Protein AF-A0AAQ3K8A4-F1 (afdb_monomer)

Organism: NCBI:txid4628

Sequence (129 aa):
MSTTRRGRVELRRIEDRTSRHASFSKRRSGLFKKAQELAVLCDAEVALVVFSPAGKLYEFSSVSSLERTMDRYHEFMNAERDARKHDDTIQTAMVIEGSEEEDATENWASAAGPSGDTSTPPLGAITST

pLDDT: mean 79.53, std 20.96, range [38.59, 98.62]

InterPro domains:
  IPR002100 Transcription factor, MADS-box [PF00319] (13-60)
  IPR002100 Transcription factor, MADS-box [PR00404] (6-26)
  IPR002100 Transcription factor, MADS-box [PR00404] (26-41)
  IPR002100 Transcription factor, MADS-box [PR00404] (41-62)
  IPR002100 Transcription factor, MADS-box [PS50066] (4-64)
  IPR002100 Transcription factor, MADS-box [SM00432] (4-63)
  IPR033896 MADS MEF2-like, N-terminal [cd00265] (5-76)
  IPR036879 Transcription factor, MADS-box superfamily [G3DSA:3.40.1810.10] (16-96)
  IPR036879 Transcription factor, MADS-box superfamily [SSF55455] (6-87)
  IPR050142 MADS-box/MEF2 Transcription Factor [PTHR48019] (6-87)

Foldseek 3Di:
DDDDDDDDDDPDQDPDPVCNVVCCVVVVVVVLVVQLCCCVVVVDWDKDWDADPVRDIDIDTPDPDPVVVVVVVVVVVVVVVVVVVVVVVVVVVVVVVVPPPPDPDDDDPDPDDDDDDDDDDDDDDDDDD

Solvent-accessible surface area (backbone atoms only — not comparable to full-atom values): 8607 Å² total; per-residue (Å²): 134,88,79,78,77,83,73,94,74,78,99,62,87,62,80,56,64,67,62,33,52,57,44,47,57,53,49,52,55,51,50,52,51,51,49,50,50,46,21,68,76,65,76,38,92,42,74,48,81,44,72,43,98,85,69,48,78,47,75,50,46,70,54,99,46,58,63,60,59,51,50,55,50,51,53,51,55,49,53,56,50,50,53,53,52,50,51,55,49,51,55,52,49,55,57,55,68,70,66,74,86,82,80,87,83,85,86,83,90,82,86,79,85,90,78,88,85,90,86,87,88,82,93,80,89,85,85,90,133

Nearest PDB structures (foldseek):
  1egw-assembly1_B  TM=9.867E-01  e=1.137E-06  Homo sapiens
  3p57-assembly1_D  TM=9.828E-01  e=1.063E-06  Homo sapiens
  6byy-assembly1_B  TM=9.841E-01  e=1.594E-06  Homo sapiens
  6wc2-assembly2_C  TM=9.702E-01  e=1.302E-06  Homo sapiens
  1hbx-assembly1_A  TM=8.025E-01  e=2.538E-04  Homo sapiens

Secondary structure (DSSP, 8-state):
---PPPPP--SS---SHHHHHHHHHHHHHHHHHHHHHHHHHHT---EEEEE-TTS-EEEEESSS-HHHHHHHHHHHHHHHHHHHHHHHHHHHHHHHHTTSSSSSSS-STT------------PPP----

Structure (mmCIF, N/CA/C/O backbone):
data_AF-A0AAQ3K8A4-F1
#
_entry.id   AF-A0AAQ3K8A4-F1
#
loop_
_atom_site.group_PDB
_atom_site.id
_atom_site.type_symbol
_atom_site.label_atom_id
_atom_site.label_alt_id
_atom_site.label_comp_id
_atom_site.label_asym_id
_atom_site.label_ent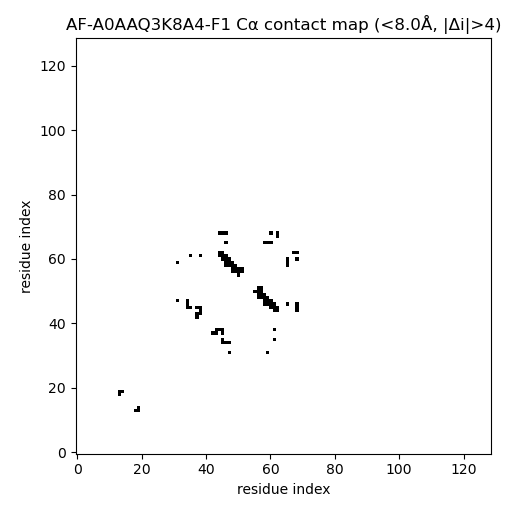ity_id
_atom_site.label_seq_id
_atom_site.pdbx_PDB_ins_code
_atom_site.Cartn_x
_atom_site.Cartn_y
_atom_site.Cartn_z
_atom_site.occupancy
_atom_site.B_iso_or_equiv
_atom_site.auth_seq_id
_atom_site.auth_comp_id
_atom_site.auth_asym_id
_atom_site.auth_atom_id
_atom_site.pdbx_PDB_model_num
ATOM 1 N N . MET A 1 1 ? -11.665 26.162 14.900 1.00 45.28 1 MET A N 1
ATOM 2 C CA . MET A 1 1 ? -11.394 24.745 15.243 1.00 45.28 1 MET A CA 1
ATOM 3 C C . MET A 1 1 ? -9.906 24.620 15.547 1.00 45.28 1 MET A C 1
ATOM 5 O O . MET A 1 1 ? -9.107 24.910 14.671 1.00 45.28 1 MET A O 1
ATOM 9 N N . SER A 1 2 ? -9.529 24.316 16.792 1.00 41.22 2 SER A N 1
ATOM 10 C CA . SER A 1 2 ? -8.121 24.289 17.225 1.00 41.22 2 SER A CA 1
ATOM 11 C C . SER A 1 2 ? -7.409 23.037 16.697 1.00 41.22 2 SER A C 1
ATOM 13 O O . SER A 1 2 ? -7.815 21.918 17.005 1.00 41.22 2 SER A O 1
ATOM 15 N N . THR A 1 3 ? -6.363 23.204 15.884 1.00 56.94 3 THR A N 1
ATOM 16 C CA . THR A 1 3 ? -5.474 22.112 15.462 1.00 56.94 3 THR A CA 1
ATOM 17 C C . THR A 1 3 ? -4.382 21.928 16.512 1.00 56.94 3 THR A C 1
ATOM 19 O O . THR A 1 3 ? -3.326 22.557 16.437 1.00 56.94 3 THR A O 1
ATOM 22 N N . THR A 1 4 ? -4.613 21.081 17.514 1.00 59.47 4 THR A N 1
ATOM 23 C CA . THR A 1 4 ? -3.561 20.726 18.474 1.00 59.47 4 THR A CA 1
ATOM 24 C C . THR A 1 4 ? -2.383 20.099 17.724 1.00 59.47 4 THR A C 1
ATOM 26 O O . THR A 1 4 ? -2.540 19.103 17.011 1.00 59.47 4 THR A O 1
ATOM 29 N N . ARG A 1 5 ? -1.195 20.702 17.852 1.00 66.56 5 ARG A N 1
ATOM 30 C CA . ARG A 1 5 ? 0.049 20.217 17.239 1.00 66.56 5 ARG A CA 1
ATOM 31 C C . ARG A 1 5 ? 0.301 18.773 17.688 1.00 66.56 5 ARG A C 1
ATOM 33 O O . ARG A 1 5 ? 0.216 18.461 18.873 1.00 66.56 5 ARG A O 1
ATOM 40 N N . ARG A 1 6 ? 0.597 17.879 16.742 1.00 77.81 6 ARG A N 1
ATOM 41 C CA . ARG A 1 6 ? 0.854 16.460 17.028 1.00 77.81 6 ARG A CA 1
ATOM 42 C C . ARG A 1 6 ? 2.160 16.333 17.824 1.00 77.81 6 ARG A C 1
ATOM 44 O O . ARG A 1 6 ? 3.212 16.706 17.316 1.00 77.81 6 ARG A O 1
ATOM 51 N N . GLY A 1 7 ? 2.087 15.826 19.054 1.00 85.31 7 GLY A N 1
ATOM 52 C CA . GLY A 1 7 ? 3.267 15.549 19.879 1.00 85.31 7 GLY A CA 1
ATOM 53 C C . GLY A 1 7 ? 4.119 14.400 19.327 1.00 85.31 7 GLY A C 1
ATOM 54 O O . GLY A 1 7 ? 3.651 13.599 18.510 1.00 85.31 7 GLY A O 1
ATOM 55 N N . ARG A 1 8 ? 5.375 14.312 19.786 1.00 87.88 8 ARG A N 1
ATOM 56 C CA . ARG A 1 8 ? 6.253 13.162 19.520 1.00 87.88 8 ARG A CA 1
ATOM 57 C C . ARG A 1 8 ? 5.613 11.902 20.111 1.00 87.88 8 ARG A C 1
ATOM 59 O O . ARG A 1 8 ? 5.109 11.930 21.228 1.00 87.88 8 ARG A O 1
ATOM 66 N N . VAL A 1 9 ? 5.626 10.809 19.352 1.00 91.06 9 VAL A N 1
ATOM 67 C CA . VAL A 1 9 ? 5.104 9.502 19.778 1.00 91.06 9 VAL A CA 1
ATOM 68 C C . VAL A 1 9 ? 6.255 8.503 19.745 1.00 91.06 9 VAL A C 1
ATOM 70 O O . VAL A 1 9 ? 7.034 8.509 18.793 1.00 91.06 9 VAL A O 1
ATOM 73 N N . GLU A 1 10 ? 6.359 7.653 20.761 1.00 95.06 10 GLU A N 1
ATOM 74 C CA . GLU A 1 10 ? 7.322 6.548 20.788 1.00 95.06 10 GLU A CA 1
ATOM 75 C C . GLU A 1 10 ? 7.015 5.521 19.685 1.00 95.06 10 GLU A C 1
ATOM 77 O O . GLU A 1 10 ? 5.851 5.247 19.370 1.00 95.06 10 GLU A O 1
ATOM 82 N N . LEU A 1 11 ? 8.056 4.929 19.091 1.00 95.94 11 LEU A N 1
ATOM 83 C CA . LEU A 1 11 ? 7.917 3.864 18.095 1.00 95.94 11 LEU A CA 1
ATOM 84 C C . LEU A 1 11 ? 7.688 2.514 18.780 1.00 95.94 11 LEU A C 1
ATOM 86 O O . LEU A 1 11 ? 8.548 1.643 18.802 1.00 95.94 11 LEU A O 1
ATOM 90 N N . ARG A 1 12 ? 6.490 2.356 19.337 1.00 96.75 12 ARG A N 1
ATOM 91 C CA . ARG A 1 12 ? 5.976 1.096 19.877 1.00 96.75 12 ARG A CA 1
ATOM 92 C C . ARG A 1 12 ? 4.496 0.941 19.555 1.00 96.75 12 ARG A C 1
ATOM 94 O O . ARG A 1 12 ? 3.848 1.866 19.053 1.00 96.75 12 ARG A O 1
ATOM 101 N N . ARG A 1 13 ? 3.945 -0.236 19.848 1.00 96.06 13 ARG A N 1
ATOM 102 C CA . ARG A 1 13 ? 2.507 -0.484 19.727 1.00 96.06 13 ARG A CA 1
ATOM 103 C C . ARG A 1 13 ? 1.733 0.512 20.602 1.00 96.06 13 ARG A C 1
ATOM 105 O O . ARG A 1 13 ? 2.048 0.724 21.769 1.00 96.06 13 ARG A O 1
ATOM 112 N N . ILE A 1 14 ? 0.719 1.146 20.014 1.00 96.50 14 ILE A N 1
ATOM 113 C CA . ILE A 1 14 ? -0.239 1.977 20.753 1.00 96.50 14 ILE A CA 1
ATOM 114 C C . ILE A 1 14 ? -1.195 1.020 21.453 1.00 96.50 14 ILE A C 1
ATOM 116 O O . ILE A 1 14 ? -1.907 0.297 20.759 1.00 96.50 14 ILE A O 1
ATOM 120 N N . GLU A 1 15 ? -1.218 0.995 22.783 1.00 96.88 15 GLU A N 1
ATOM 121 C CA . GLU A 1 15 ? -2.035 0.019 23.516 1.00 96.88 15 GLU A CA 1
ATOM 122 C C . GLU A 1 15 ? -3.523 0.360 23.518 1.00 96.88 15 GLU A C 1
ATOM 124 O O . GLU A 1 15 ? -4.349 -0.513 23.227 1.00 96.88 15 GLU A O 1
ATOM 129 N N . ASP A 1 16 ? -3.860 1.637 23.722 1.00 96.25 16 ASP A N 1
ATOM 130 C CA . ASP A 1 16 ? -5.243 2.103 23.658 1.00 96.25 16 ASP A CA 1
ATOM 131 C C . ASP A 1 16 ? -5.857 1.827 22.276 1.00 96.25 16 ASP A C 1
ATOM 133 O O . ASP A 1 16 ? -5.365 2.277 21.233 1.00 96.25 16 ASP A O 1
ATOM 137 N N . ARG A 1 17 ? -6.960 1.076 22.266 1.00 96.19 17 ARG A N 1
ATOM 138 C CA . ARG A 1 17 ? -7.598 0.574 21.045 1.00 96.19 17 ARG A CA 1
ATOM 139 C C . ARG A 1 17 ? -8.141 1.709 20.182 1.00 96.19 17 ARG A C 1
ATOM 141 O O . ARG A 1 17 ? -7.982 1.659 18.960 1.00 96.19 17 ARG A O 1
ATOM 148 N N . THR A 1 18 ? -8.744 2.724 20.793 1.00 96.38 18 THR A N 1
ATOM 149 C CA . THR A 1 18 ? -9.344 3.861 20.081 1.00 96.38 18 THR A CA 1
ATOM 150 C C . THR A 1 18 ? -8.262 4.715 19.425 1.00 96.38 18 THR A C 1
ATOM 152 O O . THR A 1 18 ? -8.310 4.978 18.219 1.00 96.38 18 THR A O 1
ATOM 155 N N . SER A 1 19 ? -7.213 5.054 20.176 1.00 95.12 19 SER A N 1
ATOM 156 C CA . SER A 1 19 ? -6.043 5.779 19.675 1.00 95.12 19 SER A CA 1
ATOM 157 C C . SER A 1 19 ? -5.305 4.997 18.594 1.00 95.12 19 SER A C 1
ATOM 159 O O . SER A 1 19 ? -4.872 5.587 17.598 1.00 95.12 19 SER A O 1
ATOM 161 N N . ARG A 1 20 ? -5.189 3.671 18.741 1.00 96.38 20 ARG A N 1
ATOM 162 C CA . ARG A 1 20 ? -4.593 2.788 17.731 1.00 96.38 20 ARG A CA 1
ATOM 163 C C . ARG A 1 20 ? -5.421 2.775 16.451 1.00 96.38 20 ARG A C 1
ATOM 165 O O . ARG A 1 20 ? -4.838 2.923 15.382 1.00 96.38 20 ARG A O 1
ATOM 172 N N . HIS A 1 21 ? -6.748 2.674 16.537 1.00 96.00 21 HIS A N 1
ATOM 173 C CA . HIS A 1 21 ? -7.632 2.714 15.368 1.00 96.00 21 HIS A CA 1
ATOM 174 C C . HIS A 1 21 ? -7.542 4.060 14.632 1.00 96.00 21 HIS A C 1
ATOM 176 O O . HIS A 1 21 ? -7.275 4.099 13.431 1.00 96.00 21 HIS A O 1
ATOM 182 N N . ALA A 1 22 ? -7.659 5.176 15.357 1.00 95.25 22 ALA A N 1
ATOM 183 C CA . ALA A 1 22 ? -7.531 6.508 14.770 1.00 95.25 22 ALA A CA 1
ATOM 184 C C . ALA A 1 22 ? -6.136 6.740 14.161 1.00 95.25 22 ALA A C 1
ATOM 186 O O . ALA A 1 22 ? -5.999 7.364 13.104 1.00 95.25 22 ALA A O 1
ATOM 187 N N . SER A 1 23 ? -5.084 6.240 14.817 1.00 95.31 23 SER A N 1
ATOM 188 C CA . SER A 1 23 ? -3.709 6.328 14.322 1.00 95.31 23 SER A CA 1
ATOM 189 C C . SER A 1 23 ? -3.476 5.456 13.099 1.00 95.31 23 SER A C 1
ATOM 191 O O . SER A 1 23 ? -2.832 5.931 12.169 1.00 95.31 23 SER A O 1
ATOM 193 N N . PHE A 1 24 ? -4.010 4.235 13.069 1.00 96.88 24 PHE A N 1
ATOM 194 C CA . PHE A 1 24 ? -3.963 3.352 11.906 1.00 96.88 24 PHE A CA 1
ATOM 195 C C . PHE A 1 24 ? -4.588 4.042 10.699 1.00 96.88 24 PHE A C 1
ATOM 197 O O . PHE A 1 24 ? -3.917 4.202 9.687 1.00 96.88 24 PHE A O 1
ATOM 204 N N . SER A 1 25 ? -5.814 4.555 10.834 1.00 96.75 25 SER A N 1
ATOM 205 C CA . SER A 1 25 ? -6.505 5.251 9.745 1.00 96.75 25 SER A CA 1
ATOM 206 C C . SER A 1 25 ? -5.694 6.437 9.219 1.00 96.75 25 SER A C 1
ATOM 208 O O . SER A 1 25 ? -5.466 6.542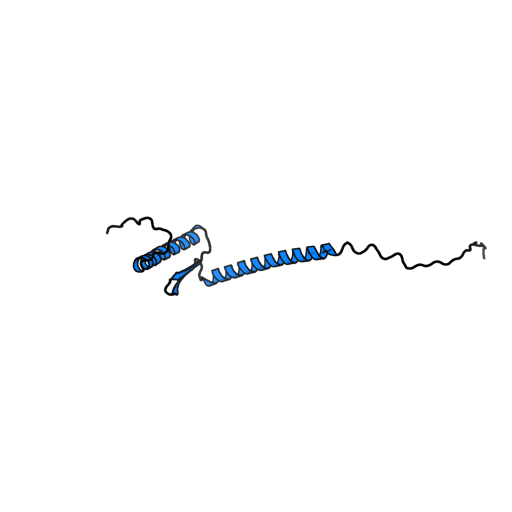 8.018 1.00 96.75 25 SER A O 1
ATOM 210 N N . LYS A 1 26 ? -5.170 7.290 10.111 1.00 95.88 26 LYS A N 1
ATOM 211 C CA . LYS A 1 26 ? -4.366 8.459 9.717 1.00 95.88 26 LYS A CA 1
ATOM 212 C C . LYS A 1 26 ? -3.018 8.082 9.09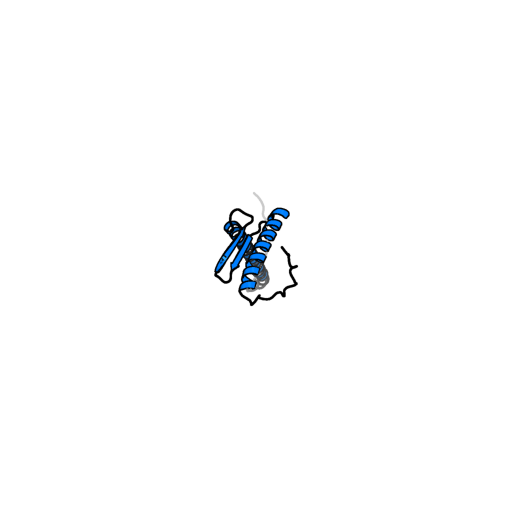3 1.00 95.88 26 LYS A C 1
ATOM 214 O O . LYS A 1 26 ? -2.635 8.662 8.081 1.00 95.88 26 LYS A O 1
ATOM 219 N N . ARG A 1 27 ? -2.277 7.144 9.693 1.00 96.94 27 ARG A N 1
ATOM 220 C CA . ARG A 1 27 ? -0.950 6.729 9.206 1.00 96.94 27 ARG A CA 1
ATOM 221 C C . ARG A 1 27 ? -1.053 5.945 7.901 1.00 96.94 27 ARG A C 1
ATOM 223 O O . ARG A 1 27 ? -0.274 6.228 7.005 1.00 96.94 27 ARG A O 1
ATOM 230 N N . ARG A 1 28 ? -2.037 5.049 7.762 1.00 98.00 28 ARG A N 1
ATOM 231 C CA . ARG A 1 28 ? -2.315 4.318 6.517 1.00 98.00 28 ARG A CA 1
ATOM 232 C C . ARG A 1 28 ? -2.599 5.283 5.371 1.00 98.00 28 ARG A C 1
ATOM 234 O O . ARG A 1 28 ? -1.930 5.208 4.351 1.00 98.00 28 ARG A O 1
ATOM 241 N N . SER A 1 29 ? -3.515 6.237 5.559 1.00 98.06 29 SER A N 1
ATOM 242 C CA . SER A 1 29 ? -3.805 7.237 4.524 1.00 98.06 29 SER A CA 1
ATOM 243 C C . SER A 1 29 ? -2.592 8.112 4.196 1.00 98.06 29 SER A C 1
ATOM 245 O O . SER A 1 29 ? -2.369 8.432 3.035 1.00 98.06 29 SER A O 1
ATOM 247 N N . GLY A 1 30 ? -1.792 8.494 5.198 1.00 98.19 30 GLY A N 1
ATOM 248 C CA . GLY A 1 30 ? -0.547 9.234 4.969 1.00 98.19 30 GLY A CA 1
ATOM 249 C C . GLY A 1 30 ? 0.490 8.430 4.181 1.00 98.19 30 GLY A C 1
ATOM 250 O O . GLY A 1 30 ? 1.109 8.968 3.271 1.00 98.19 30 GLY A O 1
ATOM 251 N N . LEU A 1 31 ? 0.640 7.141 4.490 1.00 98.56 31 LEU A N 1
ATOM 252 C CA . LEU A 1 31 ? 1.554 6.241 3.791 1.00 98.56 31 LEU A CA 1
ATOM 253 C C . LEU A 1 31 ? 1.134 6.028 2.332 1.00 98.56 31 LEU A C 1
ATOM 255 O O . LEU A 1 31 ? 1.980 6.096 1.453 1.00 98.56 31 LEU A O 1
ATOM 259 N N . PHE A 1 32 ? -0.164 5.860 2.069 1.00 98.31 32 PHE A N 1
ATOM 260 C CA . PHE A 1 32 ? -0.701 5.739 0.708 1.00 98.31 32 PHE A CA 1
ATOM 261 C C . PHE A 1 32 ? -0.395 6.985 -0.127 1.00 98.31 32 PHE A C 1
ATOM 263 O O . PHE A 1 32 ? 0.063 6.872 -1.258 1.00 98.31 32 PHE A O 1
ATOM 270 N N . LYS A 1 33 ? -0.566 8.181 0.454 1.00 98.44 33 LYS A N 1
ATOM 271 C CA . LYS A 1 33 ? -0.189 9.433 -0.216 1.00 98.44 33 LYS A CA 1
ATOM 272 C C . LYS A 1 33 ? 1.301 9.479 -0.542 1.00 98.44 33 LYS A C 1
ATOM 274 O O . LYS A 1 33 ? 1.659 9.865 -1.643 1.00 98.44 33 LYS A O 1
ATOM 279 N N . LYS A 1 34 ? 2.164 9.044 0.381 1.00 98.50 34 LYS A N 1
ATOM 280 C CA . LYS A 1 34 ? 3.612 8.981 0.135 1.00 98.50 34 LYS A CA 1
ATOM 281 C C . LYS A 1 34 ? 4.001 7.958 -0.930 1.00 98.50 34 LYS A C 1
ATOM 283 O O . LYS A 1 34 ? 4.864 8.262 -1.741 1.00 98.50 34 LYS A O 1
ATOM 288 N N . ALA A 1 35 ? 3.350 6.798 -0.963 1.00 98.50 35 ALA A N 1
ATOM 289 C CA . ALA A 1 35 ? 3.546 5.807 -2.019 1.00 98.50 35 ALA A CA 1
ATOM 290 C C . ALA A 1 35 ? 3.146 6.366 -3.396 1.00 98.50 35 ALA A C 1
ATOM 292 O O . ALA A 1 35 ? 3.890 6.209 -4.358 1.00 98.50 35 ALA A O 1
ATOM 293 N N . GLN A 1 36 ? 2.019 7.081 -3.470 1.00 98.12 36 GLN A N 1
ATOM 294 C CA . GLN A 1 36 ? 1.579 7.756 -4.691 1.00 98.12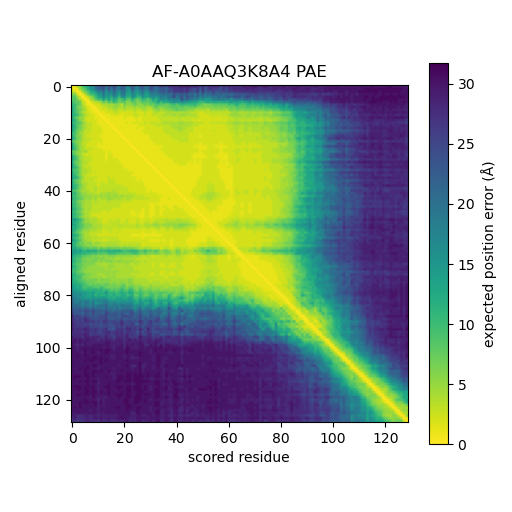 36 GLN A CA 1
ATOM 295 C C . GLN A 1 36 ? 2.535 8.879 -5.118 1.00 98.12 36 GLN A C 1
ATOM 297 O O . GLN A 1 36 ? 2.875 8.969 -6.292 1.00 98.12 36 GLN A O 1
ATOM 302 N N . GLU A 1 37 ? 2.977 9.724 -4.181 1.00 98.62 37 GLU A N 1
ATOM 303 C CA . GLU A 1 37 ? 3.977 10.766 -4.453 1.00 98.62 37 GLU A CA 1
ATOM 304 C C . GLU A 1 37 ? 5.258 10.155 -5.032 1.00 98.62 37 GLU A C 1
ATOM 306 O O . GLU A 1 37 ? 5.742 10.635 -6.048 1.00 98.62 37 GLU A O 1
ATOM 311 N N . LEU A 1 38 ? 5.776 9.081 -4.427 1.00 98.62 38 LEU A N 1
ATOM 312 C CA . LEU A 1 38 ? 6.976 8.394 -4.907 1.00 98.62 38 LEU A CA 1
ATOM 313 C C . LEU A 1 38 ? 6.789 7.839 -6.323 1.00 98.62 38 LEU A C 1
ATOM 315 O O . LEU A 1 38 ? 7.648 8.056 -7.174 1.00 98.62 38 LEU A O 1
ATOM 319 N N . ALA A 1 39 ? 5.666 7.162 -6.572 1.00 98.19 39 ALA A N 1
ATOM 320 C CA . ALA A 1 39 ? 5.373 6.591 -7.880 1.00 98.19 39 ALA A CA 1
ATOM 321 C C . ALA A 1 39 ? 5.360 7.665 -8.978 1.00 98.19 39 ALA A C 1
ATOM 323 O O . ALA A 1 39 ? 5.990 7.496 -10.013 1.00 98.19 39 ALA A O 1
ATOM 324 N N . VAL A 1 40 ? 4.701 8.800 -8.721 1.00 97.94 40 VAL A N 1
ATOM 325 C CA . VAL A 1 40 ? 4.583 9.895 -9.696 1.00 97.94 40 VAL A CA 1
ATOM 326 C C . VAL A 1 40 ? 5.892 10.669 -9.861 1.00 97.94 40 VAL A C 1
ATOM 328 O O . VAL A 1 40 ? 6.283 10.972 -10.982 1.00 97.94 40 VAL A O 1
ATOM 331 N N . LEU A 1 41 ? 6.563 11.032 -8.765 1.00 98.56 41 LEU A N 1
ATOM 332 C CA . LEU A 1 41 ? 7.743 11.904 -8.815 1.00 98.56 41 LEU A CA 1
ATOM 333 C C . LEU A 1 41 ? 8.975 11.212 -9.392 1.00 98.56 41 LEU A C 1
ATOM 335 O O . LEU A 1 41 ? 9.852 11.885 -9.930 1.00 98.56 41 LEU A O 1
ATOM 339 N N . CYS A 1 42 ? 9.065 9.895 -9.231 1.00 98.56 42 CYS A N 1
ATOM 340 C CA . CYS A 1 42 ? 10.246 9.127 -9.602 1.00 98.56 42 CYS A CA 1
ATOM 341 C C . CYS A 1 42 ? 9.979 8.106 -10.712 1.00 98.56 42 CYS A C 1
ATOM 343 O O . CYS A 1 42 ? 10.869 7.306 -10.978 1.00 98.56 42 CYS A O 1
ATOM 345 N N . ASP A 1 43 ? 8.786 8.116 -11.320 1.00 97.31 43 ASP A N 1
ATOM 346 C CA . ASP A 1 43 ? 8.352 7.125 -12.319 1.00 97.31 43 ASP A CA 1
ATOM 347 C C . ASP A 1 43 ? 8.607 5.678 -11.857 1.00 97.31 43 ASP A C 1
ATOM 34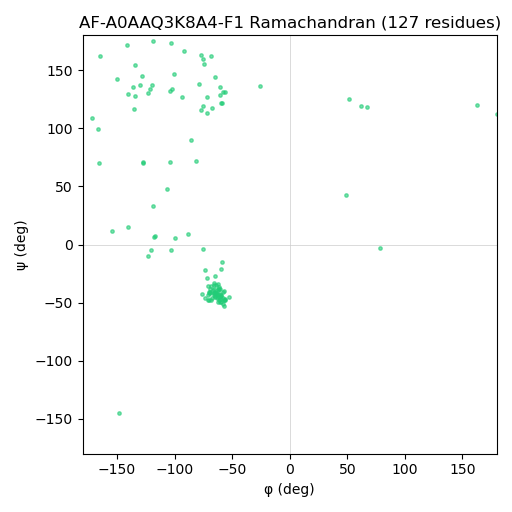9 O O . ASP A 1 43 ? 9.138 4.825 -12.566 1.00 97.31 43 ASP A O 1
ATOM 353 N N . ALA A 1 44 ? 8.297 5.425 -10.585 1.00 97.19 44 ALA A N 1
ATOM 354 C CA . ALA A 1 44 ? 8.567 4.153 -9.936 1.00 97.19 44 ALA A CA 1
ATOM 355 C C . ALA A 1 44 ? 7.287 3.319 -9.845 1.00 97.19 44 ALA A C 1
ATOM 357 O O . ALA A 1 44 ? 6.250 3.795 -9.378 1.00 97.19 44 ALA A O 1
ATOM 358 N N . GLU A 1 45 ? 7.377 2.039 -10.205 1.00 96.94 45 GLU A N 1
ATOM 359 C CA . GLU A 1 45 ? 6.314 1.084 -9.906 1.00 96.94 45 GLU A CA 1
ATOM 360 C C . GLU A 1 45 ? 6.313 0.781 -8.401 1.00 96.94 45 GLU A C 1
ATOM 362 O O . GLU A 1 45 ? 7.248 0.199 -7.851 1.00 96.94 45 GLU A O 1
ATOM 367 N N . VAL A 1 46 ? 5.252 1.209 -7.721 1.00 97.56 46 VAL A N 1
ATOM 368 C CA . VAL A 1 46 ? 5.048 1.040 -6.280 1.00 97.56 46 VAL A CA 1
ATOM 369 C C . VAL A 1 46 ? 3.757 0.270 -6.016 1.00 97.56 46 VAL A C 1
ATOM 371 O O . VAL A 1 46 ? 2.697 0.619 -6.544 1.00 97.56 46 VAL A O 1
ATOM 374 N N . ALA A 1 47 ? 3.840 -0.718 -5.127 1.00 97.56 47 ALA A N 1
ATOM 375 C CA . ALA A 1 47 ? 2.711 -1.436 -4.550 1.00 97.56 47 ALA A CA 1
ATOM 376 C C . ALA A 1 47 ? 2.814 -1.458 -3.017 1.00 97.56 47 ALA A C 1
ATOM 378 O O . ALA A 1 47 ? 3.904 -1.530 -2.450 1.00 97.56 47 ALA A O 1
ATOM 379 N N . LEU A 1 48 ? 1.673 -1.390 -2.330 1.00 97.69 48 LEU A N 1
ATOM 380 C CA . LEU A 1 48 ? 1.587 -1.404 -0.872 1.00 97.69 48 LEU A CA 1
ATOM 381 C C . LEU A 1 48 ? 0.389 -2.237 -0.417 1.00 97.69 48 LEU A C 1
ATOM 383 O O . LEU A 1 48 ? -0.740 -1.983 -0.826 1.00 97.69 48 LEU A O 1
ATOM 387 N N . VAL A 1 49 ? 0.633 -3.166 0.508 1.00 97.62 49 VAL A N 1
ATOM 388 C CA . VAL A 1 49 ? -0.380 -4.046 1.102 1.00 97.62 49 VAL A CA 1
ATOM 389 C C . VAL A 1 49 ? -0.377 -3.866 2.617 1.00 97.62 49 VAL A C 1
ATOM 391 O O . VAL A 1 49 ? 0.672 -3.903 3.258 1.00 97.62 49 VAL A O 1
ATOM 394 N N . VAL A 1 50 ? -1.553 -3.654 3.211 1.00 98.12 50 VAL A N 1
ATOM 395 C CA . VAL A 1 50 ? -1.717 -3.463 4.656 1.00 98.12 50 VAL A CA 1
ATOM 396 C C . VAL A 1 50 ? -2.900 -4.279 5.166 1.00 98.12 50 VAL A C 1
ATOM 398 O O . VAL A 1 50 ? -4.054 -3.975 4.867 1.00 98.12 50 VAL A O 1
ATOM 401 N N . PHE A 1 51 ? -2.624 -5.246 6.038 1.00 98.06 51 PHE A N 1
ATOM 402 C CA . PHE A 1 51 ? -3.651 -5.942 6.808 1.00 98.06 51 PHE A CA 1
ATOM 403 C C . PHE A 1 51 ? -3.838 -5.272 8.167 1.00 98.06 51 PHE A C 1
ATOM 405 O O . PHE A 1 51 ? -2.893 -5.059 8.928 1.00 98.06 51 PHE A O 1
ATOM 412 N N . SER A 1 52 ? -5.077 -4.916 8.490 1.00 95.81 52 SER A N 1
ATOM 413 C CA . SER A 1 52 ? -5.407 -4.474 9.845 1.00 95.81 52 SER A CA 1
ATOM 414 C C . SER A 1 52 ? -5.463 -5.664 10.814 1.00 95.81 52 SER A C 1
ATOM 416 O O . SER A 1 52 ? -5.733 -6.784 10.386 1.00 95.81 52 SER A O 1
ATOM 418 N N . PRO A 1 53 ? -5.343 -5.441 12.137 1.00 91.50 53 PRO A N 1
ATOM 419 C CA . PRO A 1 53 ? -5.550 -6.501 13.131 1.00 91.50 53 PRO A CA 1
ATOM 420 C C . PRO A 1 53 ? -6.941 -7.155 13.091 1.00 91.50 53 PRO A C 1
ATOM 422 O O . PRO A 1 53 ? -7.135 -8.200 13.692 1.00 91.50 53 PRO A O 1
ATOM 425 N N . ALA A 1 54 ? -7.913 -6.531 12.416 1.00 92.94 54 ALA A N 1
ATOM 426 C CA . ALA A 1 54 ? -9.245 -7.089 12.190 1.00 92.94 54 ALA A CA 1
ATOM 427 C C . ALA A 1 54 ? -9.328 -7.947 10.909 1.00 92.94 54 ALA A C 1
ATOM 429 O O . ALA A 1 54 ? -10.424 -8.268 10.468 1.00 92.94 54 ALA A O 1
ATOM 430 N N . GLY A 1 55 ? -8.197 -8.241 10.257 1.00 95.69 55 GLY A N 1
ATOM 431 C CA . GLY A 1 55 ? -8.134 -9.020 9.016 1.00 95.69 55 GLY A CA 1
ATOM 432 C C . GLY A 1 55 ? -8.497 -8.242 7.749 1.00 95.69 55 GLY A C 1
ATOM 433 O O . GLY A 1 55 ? -8.391 -8.774 6.652 1.00 95.69 55 GLY A O 1
ATOM 434 N N . LYS A 1 56 ? -8.897 -6.967 7.858 1.00 97.75 56 LYS A N 1
ATOM 435 C CA . LYS A 1 56 ? -9.246 -6.160 6.682 1.00 97.75 56 LYS A CA 1
ATOM 436 C C . LYS A 1 56 ? -8.006 -5.777 5.872 1.00 97.75 56 LYS A C 1
ATOM 438 O O . LYS A 1 56 ? -7.090 -5.169 6.437 1.00 97.75 56 LYS A O 1
ATOM 443 N N . LEU A 1 57 ? -8.046 -6.082 4.576 1.00 97.69 57 LEU A N 1
ATOM 444 C CA . LEU A 1 57 ? -7.069 -5.690 3.565 1.00 97.69 57 LEU A CA 1
ATOM 445 C C . LEU A 1 57 ? -7.279 -4.234 3.129 1.00 97.69 57 LEU A C 1
ATOM 447 O O . LEU A 1 57 ? -8.404 -3.770 2.928 1.00 97.69 57 LEU A O 1
ATOM 451 N N . TYR A 1 58 ? -6.167 -3.525 2.984 1.00 97.94 58 TYR A N 1
ATOM 452 C CA . TYR A 1 58 ? -6.070 -2.237 2.322 1.00 97.94 58 TYR A CA 1
ATOM 453 C C . TYR A 1 58 ? -4.855 -2.266 1.408 1.00 97.94 58 TYR A C 1
ATOM 455 O O . TYR A 1 58 ? -3.750 -2.538 1.875 1.00 97.94 58 TYR A O 1
ATOM 463 N N . GLU A 1 59 ? -5.041 -1.917 0.147 1.00 97.25 59 GLU A N 1
ATOM 464 C CA . GLU A 1 59 ? -3.981 -1.978 -0.852 1.00 97.25 59 GLU A CA 1
ATOM 465 C C . GLU A 1 59 ? -3.932 -0.721 -1.714 1.00 97.25 59 GLU A C 1
ATOM 467 O O . GLU A 1 59 ? -4.926 -0.008 -1.867 1.00 97.25 59 GLU A O 1
ATOM 472 N N . PHE A 1 60 ? -2.746 -0.451 -2.240 1.00 97.00 60 PHE A N 1
ATOM 473 C CA . PHE A 1 60 ? -2.472 0.570 -3.236 1.00 97.00 60 PHE A CA 1
ATOM 474 C C . PHE A 1 60 ? -1.539 -0.029 -4.284 1.00 97.00 60 PHE A C 1
ATOM 476 O O . PHE A 1 60 ? -0.550 -0.671 -3.930 1.00 97.00 60 PHE A O 1
ATOM 483 N N . SER A 1 61 ? -1.834 0.225 -5.553 1.00 96.94 61 SER A N 1
ATOM 484 C CA . SER A 1 61 ? -0.926 -0.022 -6.666 1.00 96.94 61 SER A CA 1
ATOM 485 C C . SER A 1 61 ? -0.854 1.239 -7.518 1.00 96.94 61 SER A C 1
ATOM 487 O O . SER A 1 61 ? -1.865 1.905 -7.742 1.00 96.94 61 SER A O 1
ATOM 489 N N . SER A 1 62 ? 0.356 1.587 -7.944 1.00 96.38 62 SER A N 1
ATOM 490 C CA . SER A 1 62 ? 0.603 2.662 -8.914 1.00 96.38 62 SER A CA 1
ATOM 491 C C . SER A 1 62 ? 0.214 2.265 -10.340 1.00 96.38 62 SER A C 1
ATOM 493 O O . SER A 1 62 ? -0.056 3.135 -11.166 1.00 96.38 62 SER A O 1
ATOM 495 N N . VAL A 1 63 ? 0.144 0.960 -10.612 1.00 92.50 63 VAL A N 1
ATOM 496 C CA . VAL A 1 63 ? -0.300 0.383 -11.883 1.00 92.50 63 VAL A CA 1
ATOM 497 C C . VAL A 1 63 ? -1.728 -0.155 -11.758 1.00 92.50 63 VAL A C 1
ATOM 499 O O . VAL A 1 63 ? -2.315 -0.176 -10.678 1.00 92.50 63 VAL A O 1
ATOM 502 N N . SER A 1 64 ? -2.313 -0.591 -12.875 1.00 88.69 64 SER A N 1
ATOM 503 C CA . SER A 1 64 ? -3.734 -0.966 -12.961 1.00 88.69 64 SER A CA 1
ATOM 504 C C . SER A 1 64 ? -4.176 -2.100 -12.026 1.00 88.69 64 SER A C 1
ATOM 506 O O . SER A 1 64 ? -5.365 -2.204 -11.739 1.00 88.69 64 SER A O 1
ATOM 508 N N . SER A 1 65 ? -3.254 -2.939 -11.548 1.00 92.94 65 SER A N 1
ATOM 509 C CA . SER A 1 65 ? -3.544 -4.068 -10.654 1.00 92.94 65 SER A CA 1
ATOM 510 C C . SER A 1 65 ? -2.357 -4.363 -9.742 1.00 92.94 65 SER A C 1
ATOM 512 O O . SER A 1 65 ? -1.216 -4.332 -10.202 1.00 92.94 65 SER A O 1
ATOM 514 N N . LEU A 1 66 ? -2.614 -4.727 -8.485 1.00 95.38 66 LEU A N 1
ATOM 515 C CA . LEU A 1 66 ? -1.583 -5.229 -7.569 1.00 95.38 66 LEU A CA 1
ATOM 516 C C . LEU A 1 66 ? -0.940 -6.530 -8.081 1.00 95.38 66 LEU A C 1
ATOM 518 O O . LEU A 1 66 ? 0.262 -6.720 -7.915 1.00 95.38 66 LEU A O 1
ATOM 522 N N . GLU A 1 67 ? -1.735 -7.394 -8.719 1.00 95.50 67 GLU A N 1
ATOM 523 C CA . GLU A 1 67 ? -1.298 -8.699 -9.232 1.00 95.50 67 GLU A CA 1
ATOM 524 C C . GLU A 1 67 ? -0.114 -8.557 -10.188 1.00 95.50 67 GLU A C 1
ATOM 526 O O . GLU A 1 67 ? 0.908 -9.189 -9.971 1.00 95.50 67 GLU A O 1
ATOM 531 N N . ARG A 1 68 ? -0.177 -7.618 -11.141 1.00 94.38 68 ARG A N 1
ATOM 532 C CA . ARG A 1 68 ? 0.942 -7.319 -12.056 1.00 94.38 68 ARG A CA 1
ATOM 533 C C . ARG A 1 68 ? 2.262 -7.036 -11.343 1.00 94.38 68 ARG A C 1
ATOM 535 O O . ARG A 1 68 ? 3.299 -7.550 -11.753 1.00 94.38 68 ARG A O 1
ATOM 542 N N . THR A 1 69 ? 2.235 -6.225 -10.287 1.00 95.50 69 THR A N 1
ATOM 543 C CA . THR A 1 69 ? 3.454 -5.911 -9.530 1.00 95.50 69 THR A CA 1
ATOM 544 C C . THR A 1 69 ? 3.970 -7.140 -8.780 1.00 95.50 69 THR A C 1
ATOM 546 O O . THR A 1 69 ? 5.180 -7.339 -8.685 1.00 95.50 69 THR A O 1
ATOM 549 N N . MET A 1 70 ? 3.071 -7.989 -8.274 1.00 95.81 70 MET A N 1
ATOM 550 C CA . MET A 1 70 ? 3.435 -9.245 -7.610 1.00 95.81 70 MET A CA 1
ATOM 551 C C . MET A 1 70 ? 4.001 -10.277 -8.590 1.00 95.81 70 MET A C 1
ATOM 553 O O . MET A 1 70 ? 5.004 -10.914 -8.276 1.00 95.81 70 MET A O 1
ATOM 557 N N . ASP A 1 71 ? 3.419 -10.400 -9.781 1.00 95.06 71 ASP A N 1
ATOM 558 C CA . ASP A 1 71 ? 3.902 -11.286 -10.842 1.00 95.06 71 ASP A CA 1
ATOM 559 C C . ASP A 1 71 ? 5.320 -10.888 -11.262 1.00 95.06 71 ASP A C 1
ATOM 561 O O . ASP A 1 71 ? 6.236 -11.708 -11.211 1.00 95.06 71 ASP A O 1
ATOM 565 N N . ARG A 1 72 ? 5.538 -9.594 -11.536 1.00 95.19 72 ARG A N 1
ATOM 566 C CA . ARG A 1 72 ? 6.864 -9.040 -11.847 1.00 95.19 72 ARG A CA 1
ATOM 567 C C . ARG A 1 72 ? 7.877 -9.298 -10.726 1.00 95.19 72 ARG A C 1
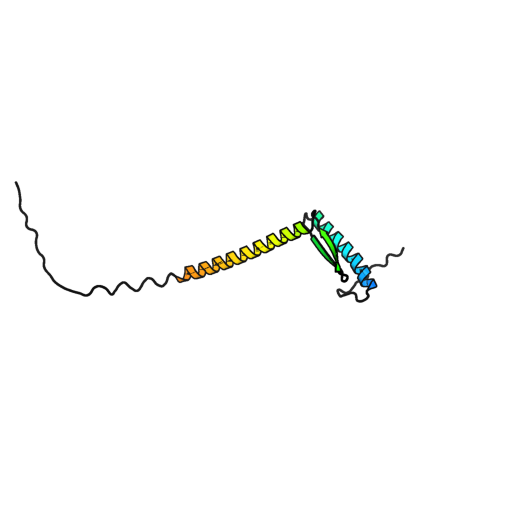ATOM 569 O O . ARG A 1 72 ? 9.039 -9.603 -10.996 1.00 95.19 72 ARG A O 1
ATOM 576 N N . TYR A 1 73 ? 7.459 -9.178 -9.465 1.00 95.69 73 TYR A N 1
ATOM 577 C CA . TYR A 1 73 ? 8.308 -9.509 -8.319 1.00 95.69 73 TYR A CA 1
ATOM 578 C C . TYR A 1 73 ? 8.678 -11.000 -8.297 1.00 95.69 73 TYR A C 1
ATOM 580 O O . TYR A 1 73 ? 9.847 -11.339 -8.117 1.00 95.69 73 TYR A O 1
ATOM 588 N N . HIS A 1 74 ? 7.715 -11.899 -8.508 1.00 95.69 74 HIS A N 1
ATOM 589 C CA . HIS A 1 74 ? 7.974 -13.338 -8.544 1.00 95.69 74 HIS A CA 1
ATOM 590 C C . HIS A 1 74 ? 8.906 -13.735 -9.693 1.00 95.69 74 HIS A C 1
ATOM 592 O O . HIS A 1 74 ? 9.835 -14.512 -9.471 1.00 95.69 74 HIS A O 1
ATOM 598 N N . GLU A 1 75 ? 8.702 -13.183 -10.890 1.00 96.00 75 GLU A N 1
ATOM 599 C CA . GLU A 1 75 ? 9.585 -13.382 -12.044 1.00 96.00 75 GLU A CA 1
ATOM 600 C C . GLU A 1 75 ? 11.024 -12.964 -11.724 1.00 96.00 75 GLU A C 1
ATOM 602 O O . GLU A 1 75 ? 11.954 -13.742 -11.943 1.00 96.00 75 GLU A O 1
ATOM 607 N N . PHE A 1 76 ? 11.203 -11.781 -11.125 1.00 95.06 76 PHE A N 1
ATOM 608 C CA . PHE A 1 76 ? 12.515 -11.287 -10.709 1.00 95.06 76 PHE A CA 1
ATOM 609 C C . PHE A 1 76 ? 13.189 -12.229 -9.701 1.00 95.06 76 PHE A C 1
ATOM 611 O O . PHE A 1 76 ? 14.330 -12.643 -9.899 1.00 95.06 76 PHE A O 1
ATOM 618 N N . MET A 1 77 ? 12.472 -12.625 -8.646 1.00 94.19 77 MET A N 1
ATOM 619 C CA . MET A 1 77 ? 13.014 -13.511 -7.610 1.00 94.19 77 MET A CA 1
ATOM 620 C C . MET A 1 77 ? 13.368 -14.903 -8.147 1.00 94.19 77 MET A C 1
ATOM 622 O O . MET A 1 77 ? 14.323 -15.522 -7.674 1.00 94.19 77 MET A O 1
ATOM 626 N N . ASN A 1 78 ? 1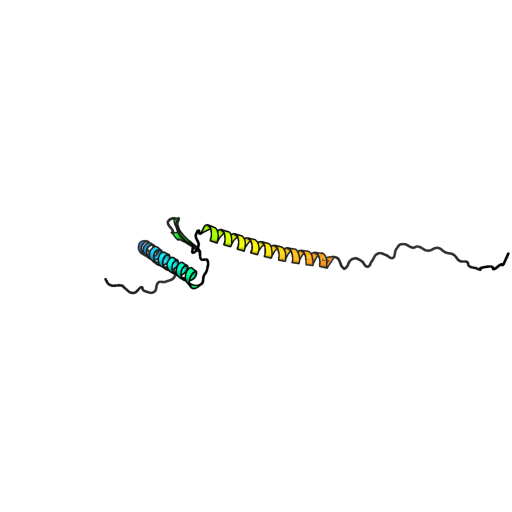2.598 -15.418 -9.108 1.00 93.38 78 ASN A N 1
ATOM 627 C CA . ASN A 1 78 ? 12.874 -16.704 -9.742 1.00 93.38 78 ASN A CA 1
ATOM 628 C C . ASN A 1 78 ? 14.122 -16.627 -10.624 1.00 93.38 78 ASN A C 1
ATOM 630 O O . ASN A 1 78 ? 15.024 -17.443 -10.447 1.00 93.38 78 ASN A O 1
ATOM 634 N N . ALA A 1 79 ? 14.234 -15.601 -11.471 1.00 91.81 79 ALA A N 1
ATOM 635 C CA . ALA A 1 79 ? 15.432 -15.374 -12.278 1.00 91.81 79 ALA A CA 1
ATOM 636 C C . ALA A 1 79 ? 16.694 -15.229 -11.405 1.00 91.81 79 ALA A C 1
ATOM 638 O O . ALA A 1 79 ? 17.735 -15.808 -11.705 1.00 91.81 79 ALA A O 1
ATOM 639 N N . GLU A 1 80 ? 16.593 -14.527 -10.273 1.00 89.88 80 GLU A N 1
ATOM 640 C CA . GLU A 1 80 ? 17.700 -14.364 -9.324 1.00 89.88 80 GLU A CA 1
ATOM 641 C C . GLU A 1 80 ? 18.101 -15.692 -8.650 1.00 89.88 80 GLU A C 1
ATOM 643 O O . GLU A 1 80 ? 19.268 -15.922 -8.331 1.00 89.88 80 GLU A O 1
ATOM 648 N N . ARG A 1 81 ? 17.141 -16.593 -8.406 1.00 89.12 81 ARG A N 1
ATOM 649 C CA . ARG A 1 81 ? 17.426 -17.949 -7.906 1.00 89.12 81 ARG A CA 1
ATOM 650 C C . ARG A 1 81 ? 18.109 -18.811 -8.959 1.00 89.12 81 ARG A C 1
ATOM 652 O O . ARG A 1 81 ? 19.025 -19.547 -8.608 1.00 89.12 81 ARG A O 1
ATOM 659 N N . ASP A 1 82 ? 17.673 -18.735 -10.207 1.00 88.31 82 ASP A N 1
ATOM 660 C CA . ASP A 1 82 ? 18.245 -19.545 -11.281 1.00 88.31 82 ASP A CA 1
ATOM 661 C C . ASP A 1 82 ? 19.660 -19.079 -11.642 1.00 88.31 82 ASP A C 1
ATOM 663 O O . ASP A 1 82 ? 20.537 -19.915 -11.842 1.00 88.31 82 ASP A O 1
ATOM 667 N N . ALA A 1 83 ? 19.928 -17.770 -11.587 1.00 81.88 83 ALA A N 1
ATOM 668 C CA . ALA A 1 83 ? 21.279 -17.225 -11.722 1.00 81.88 83 ALA A CA 1
ATOM 669 C C . ALA A 1 83 ? 22.236 -17.762 -10.642 1.00 81.88 83 ALA A C 1
ATOM 671 O O . ALA A 1 83 ? 23.343 -18.185 -10.964 1.00 81.88 83 ALA A O 1
ATOM 672 N N . ARG A 1 84 ? 21.791 -17.821 -9.376 1.00 81.75 84 ARG A N 1
ATOM 673 C CA . ARG A 1 84 ? 22.578 -18.419 -8.281 1.00 81.75 84 ARG A CA 1
ATOM 674 C C . ARG A 1 84 ? 22.890 -19.896 -8.519 1.00 81.75 84 ARG A C 1
ATOM 676 O O . ARG A 1 84 ? 24.025 -20.314 -8.356 1.00 81.75 84 ARG A O 1
ATOM 683 N N . LYS A 1 85 ? 21.901 -20.681 -8.956 1.00 78.62 85 LYS A N 1
ATOM 684 C CA . LYS A 1 85 ? 22.110 -22.107 -9.253 1.00 78.62 85 LYS A CA 1
ATOM 685 C C . LYS A 1 85 ? 23.044 -22.325 -10.439 1.00 78.62 85 LYS A C 1
ATOM 687 O O . LYS A 1 85 ? 23.763 -23.319 -10.462 1.00 78.62 85 LYS A O 1
ATOM 692 N N . HIS A 1 86 ? 22.993 -21.453 -11.445 1.00 74.19 86 HIS A N 1
ATOM 693 C CA . HIS A 1 86 ? 23.877 -21.546 -12.601 1.00 74.19 86 HIS A CA 1
ATOM 694 C C . HIS A 1 86 ? 25.334 -21.305 -12.199 1.00 74.19 86 HIS A C 1
ATOM 696 O O . HIS A 1 86 ? 26.196 -22.068 -12.620 1.00 74.19 86 HIS A O 1
ATOM 702 N N . ASP A 1 87 ? 25.583 -20.327 -11.326 1.00 72.06 87 ASP A N 1
ATOM 703 C CA . ASP A 1 87 ? 26.905 -20.061 -10.748 1.00 72.06 87 ASP A CA 1
ATOM 704 C C . ASP A 1 87 ? 27.415 -21.261 -9.931 1.00 72.06 87 ASP A C 1
ATOM 706 O O . ASP A 1 87 ? 28.500 -21.774 -10.199 1.00 72.06 87 ASP A O 1
ATOM 710 N N . ASP A 1 88 ? 26.576 -21.822 -9.049 1.00 70.75 88 ASP A N 1
ATOM 711 C CA . ASP A 1 88 ? 26.909 -23.028 -8.272 1.00 70.75 88 ASP A CA 1
ATOM 712 C C . ASP A 1 88 ? 27.205 -24.243 -9.173 1.00 70.75 88 ASP A C 1
ATOM 714 O O . ASP A 1 88 ? 28.097 -25.049 -8.891 1.00 70.75 88 ASP A O 1
ATOM 718 N N . THR A 1 89 ? 26.458 -24.386 -10.273 1.00 74.94 89 THR A N 1
ATOM 719 C CA . THR A 1 89 ? 26.632 -25.486 -11.234 1.00 74.94 89 THR A CA 1
ATOM 720 C C . THR A 1 89 ? 27.917 -25.316 -12.037 1.00 74.94 89 THR A C 1
ATOM 722 O O . THR A 1 89 ? 28.654 -26.286 -12.191 1.00 74.94 89 THR A O 1
ATOM 725 N N . ILE A 1 90 ? 28.218 -24.102 -12.512 1.00 71.06 90 ILE A N 1
ATOM 726 C CA . ILE A 1 90 ? 29.476 -23.794 -13.207 1.00 71.06 90 ILE A CA 1
ATOM 727 C C . ILE A 1 90 ? 30.659 -24.013 -12.269 1.00 71.06 90 ILE A C 1
ATOM 729 O O . ILE A 1 90 ? 31.632 -24.652 -12.657 1.00 71.06 90 ILE A O 1
ATOM 733 N N . GLN A 1 91 ? 30.573 -23.543 -11.026 1.00 69.88 91 GLN A N 1
ATOM 734 C CA . GLN A 1 91 ? 31.648 -23.698 -10.057 1.00 69.88 91 GLN A CA 1
ATOM 735 C C . GLN A 1 91 ? 31.866 -25.169 -9.682 1.00 69.88 91 GLN A C 1
ATOM 737 O O . GLN A 1 91 ? 33.007 -25.613 -9.585 1.00 69.88 91 GLN A O 1
ATOM 742 N N . THR A 1 92 ? 30.794 -25.955 -9.549 1.00 70.00 92 THR A N 1
ATOM 743 C CA . THR A 1 92 ? 30.898 -27.408 -9.340 1.00 70.00 92 THR A CA 1
ATOM 744 C C . THR A 1 92 ? 31.504 -28.110 -10.559 1.00 70.00 92 THR A C 1
ATOM 746 O O . THR A 1 92 ? 32.382 -28.953 -10.395 1.00 70.00 92 THR A O 1
ATOM 749 N N . ALA A 1 93 ? 31.091 -27.751 -11.778 1.00 71.25 93 ALA A N 1
ATOM 750 C CA . ALA A 1 93 ? 31.638 -28.323 -13.008 1.00 71.25 93 ALA A CA 1
ATOM 751 C C . ALA A 1 93 ? 33.131 -27.993 -13.187 1.00 71.25 93 ALA A C 1
ATOM 753 O O . ALA A 1 93 ? 33.912 -28.887 -13.491 1.00 71.25 93 ALA A O 1
ATOM 754 N N . MET A 1 94 ? 33.548 -26.755 -12.894 1.00 66.81 94 MET A N 1
ATOM 755 C CA . MET A 1 94 ? 34.961 -26.351 -12.916 1.00 66.81 94 MET A CA 1
ATOM 756 C C . MET A 1 94 ? 35.817 -27.110 -11.894 1.00 66.81 94 MET A C 1
ATOM 758 O O . MET A 1 94 ? 36.982 -27.391 -12.161 1.00 66.81 94 MET A O 1
ATOM 762 N N . VAL A 1 95 ? 35.263 -27.457 -10.726 1.00 67.56 95 VAL A N 1
ATOM 763 C CA . VAL A 1 95 ? 35.968 -28.287 -9.733 1.00 67.56 95 VAL A CA 1
ATOM 764 C C . VAL A 1 95 ? 36.142 -29.722 -10.233 1.00 67.56 95 VAL A C 1
ATOM 766 O O . VAL A 1 95 ? 37.190 -30.316 -9.995 1.00 67.56 95 VAL A O 1
ATOM 769 N N . ILE A 1 96 ? 35.143 -30.276 -10.927 1.00 63.53 96 ILE A N 1
ATOM 770 C CA . ILE A 1 96 ? 35.205 -31.642 -11.464 1.00 63.53 96 ILE A CA 1
ATOM 771 C C . ILE A 1 96 ? 36.198 -31.715 -12.634 1.00 63.53 96 ILE A C 1
ATOM 773 O O . ILE A 1 96 ? 37.086 -32.563 -12.606 1.00 63.53 96 ILE A O 1
ATOM 777 N N . GLU A 1 97 ? 36.130 -30.789 -13.597 1.00 63.59 97 GLU A N 1
ATOM 778 C CA . GLU A 1 97 ? 37.056 -30.754 -14.747 1.00 63.59 97 GLU A CA 1
ATOM 779 C C . GLU A 1 97 ? 38.512 -30.482 -14.327 1.00 63.59 97 GLU A C 1
ATOM 781 O O . GLU A 1 97 ? 39.441 -30.949 -14.977 1.00 63.59 97 GLU A O 1
ATOM 786 N N . GLY A 1 98 ? 38.736 -29.791 -13.203 1.00 54.16 98 GLY A N 1
ATOM 787 C CA . GLY A 1 98 ? 40.073 -29.577 -12.639 1.00 54.16 98 GLY A CA 1
ATOM 788 C C . GLY A 1 98 ? 40.695 -30.786 -11.921 1.00 54.16 98 GLY A C 1
ATOM 789 O O . GLY A 1 98 ? 41.831 -30.677 -11.467 1.00 54.16 98 GLY A O 1
ATOM 790 N N . SER A 1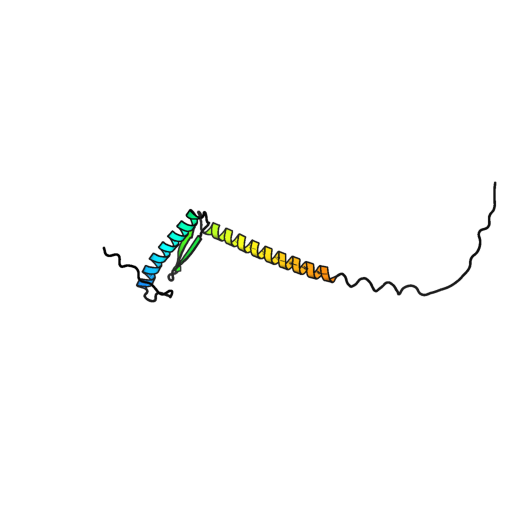 99 ? 39.977 -31.908 -11.775 1.00 52.09 99 SER A N 1
ATOM 791 C CA . SER A 1 99 ? 40.463 -33.107 -11.068 1.00 52.09 99 SER A CA 1
ATOM 792 C C . SER A 1 99 ? 40.920 -34.260 -11.969 1.00 52.09 99 SER A C 1
ATOM 794 O O . SER A 1 99 ? 41.445 -35.239 -11.453 1.00 52.09 99 SER A O 1
ATOM 796 N N . GLU A 1 100 ? 40.770 -34.150 -13.293 1.00 53.88 100 GLU A N 1
ATOM 797 C CA . GLU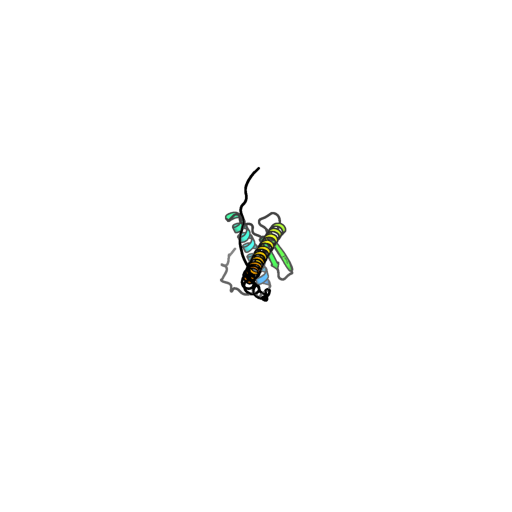 A 1 100 ? 41.069 -35.245 -14.235 1.00 53.88 100 GLU A CA 1
ATOM 798 C C . GLU A 1 100 ? 42.444 -35.123 -14.942 1.00 53.88 100 GLU A C 1
ATOM 800 O O . GLU A 1 100 ? 42.779 -35.958 -15.781 1.00 53.88 100 GLU A O 1
ATOM 805 N N . GLU A 1 101 ? 43.286 -34.139 -14.589 1.00 52.66 101 GLU A N 1
ATOM 806 C CA . GLU A 1 101 ? 44.642 -33.954 -15.152 1.00 52.66 101 GLU A CA 1
ATOM 807 C C . GLU A 1 101 ? 45.792 -34.329 -14.179 1.00 52.66 101 GLU A C 1
ATOM 809 O O . GLU A 1 101 ? 46.742 -33.573 -14.049 1.00 52.66 101 GLU A O 1
ATOM 814 N N . GLU A 1 102 ? 45.781 -35.482 -13.496 1.00 51.22 102 GLU A N 1
ATOM 815 C CA . GLU A 1 102 ? 46.988 -36.008 -12.793 1.00 51.22 102 GLU A CA 1
ATOM 816 C C . GLU A 1 102 ? 47.163 -37.549 -12.909 1.00 51.22 102 GLU A C 1
ATOM 818 O O . GLU A 1 102 ? 47.997 -38.136 -12.223 1.00 51.22 102 GLU A O 1
ATOM 823 N N . ASP A 1 103 ? 46.459 -38.236 -13.823 1.00 43.88 103 ASP A N 1
ATOM 824 C CA . ASP A 1 103 ? 46.364 -39.714 -13.779 1.00 43.88 103 ASP A CA 1
ATOM 825 C C . ASP A 1 103 ? 46.961 -40.440 -15.006 1.00 43.88 103 ASP A C 1
ATOM 827 O O . ASP A 1 103 ? 46.811 -41.654 -15.152 1.00 43.88 103 ASP A O 1
ATOM 831 N N . ALA A 1 104 ? 47.615 -39.732 -15.934 1.00 50.84 104 ALA A N 1
ATOM 832 C CA . ALA A 1 104 ? 47.949 -40.284 -17.257 1.00 50.84 104 ALA A CA 1
ATOM 833 C C . ALA A 1 104 ? 49.453 -40.363 -17.593 1.00 50.84 104 ALA A C 1
ATOM 835 O O . ALA A 1 104 ? 49.816 -40.235 -18.763 1.00 50.84 104 ALA A O 1
ATOM 836 N N . THR A 1 105 ? 50.348 -40.596 -16.620 1.00 49.16 105 THR A N 1
ATOM 837 C CA . THR A 1 105 ? 51.789 -40.789 -16.930 1.00 49.16 105 THR A CA 1
ATOM 838 C C . THR A 1 105 ? 52.424 -42.118 -16.511 1.00 49.16 105 THR A C 1
ATOM 840 O O . THR A 1 105 ? 53.540 -42.395 -16.948 1.00 49.16 105 THR A O 1
ATOM 843 N N . GLU A 1 106 ? 51.737 -43.021 -15.809 1.00 50.12 106 GLU A N 1
ATOM 844 C CA . GLU A 1 106 ? 52.369 -44.268 -15.342 1.00 50.12 106 GLU A CA 1
ATOM 845 C C . GLU A 1 106 ? 51.604 -45.541 -15.720 1.00 50.12 106 GLU A C 1
ATOM 847 O O . GLU A 1 106 ? 51.094 -46.227 -14.846 1.00 50.12 106 GLU A O 1
ATOM 852 N N . ASN A 1 107 ? 51.567 -45.924 -17.007 1.00 58.25 107 ASN A N 1
ATOM 853 C CA . ASN A 1 107 ? 51.519 -47.358 -17.355 1.00 58.25 107 ASN A CA 1
ATOM 854 C C . ASN A 1 107 ? 51.833 -47.667 -18.838 1.00 58.25 107 ASN A C 1
ATOM 856 O O . ASN A 1 107 ? 50.950 -48.070 -19.594 1.00 58.25 107 ASN A O 1
ATOM 860 N N . TRP A 1 108 ? 53.083 -47.513 -19.290 1.00 48.75 108 TRP A N 1
ATOM 861 C CA . TRP A 1 108 ? 53.497 -48.047 -20.609 1.00 48.75 108 TRP A CA 1
ATOM 862 C C . TRP A 1 108 ? 54.683 -49.022 -20.555 1.00 48.75 108 TRP A C 1
ATOM 864 O O . TRP A 1 108 ? 54.962 -49.720 -21.529 1.00 48.75 108 TRP A O 1
ATOM 874 N N . ALA A 1 109 ? 55.354 -49.149 -19.409 1.00 48.44 109 ALA A N 1
ATOM 875 C CA . ALA A 1 109 ? 56.561 -49.956 -19.276 1.00 48.44 109 ALA A CA 1
ATOM 876 C C . ALA A 1 109 ? 56.289 -51.287 -18.557 1.00 48.44 109 ALA A C 1
ATOM 878 O O . ALA A 1 109 ? 56.707 -51.474 -17.419 1.00 48.44 109 ALA A O 1
ATOM 879 N N . SER A 1 110 ? 55.589 -52.230 -19.199 1.00 51.66 110 SER A N 1
ATOM 880 C CA . SER A 1 110 ? 55.587 -53.638 -18.737 1.00 51.66 110 SER A CA 1
ATOM 881 C C . SER A 1 110 ? 55.302 -54.707 -19.801 1.00 51.66 110 SER A C 1
ATOM 883 O O . SER A 1 110 ? 55.148 -55.874 -19.457 1.00 51.66 110 SER A O 1
ATOM 885 N N . ALA A 1 111 ? 55.303 -54.385 -21.097 1.00 49.38 111 ALA A N 1
ATOM 886 C CA . ALA A 1 111 ? 55.075 -55.391 -22.140 1.00 49.38 111 ALA A CA 1
ATOM 887 C C . ALA A 1 111 ? 56.164 -55.389 -23.222 1.00 49.38 111 ALA A C 1
ATOM 889 O O . ALA A 1 111 ? 55.912 -54.998 -24.355 1.00 49.38 111 ALA A O 1
ATOM 890 N N . ALA A 1 112 ? 57.368 -55.854 -22.877 1.00 43.41 112 ALA A N 1
ATOM 891 C CA . ALA A 1 112 ? 58.282 -56.505 -23.824 1.00 43.41 112 ALA A CA 1
ATOM 892 C C . ALA A 1 112 ? 59.411 -57.216 -23.059 1.00 43.41 112 ALA A C 1
ATOM 894 O O . ALA A 1 112 ? 60.372 -56.593 -22.613 1.00 43.41 112 ALA A O 1
ATOM 895 N N . GLY A 1 113 ? 59.278 -58.533 -22.890 1.00 41.59 113 GLY A N 1
ATOM 896 C CA . GLY A 1 113 ? 60.392 -59.405 -22.507 1.00 41.59 113 GLY A CA 1
ATOM 897 C C . GLY A 1 113 ? 61.319 -59.703 -23.703 1.00 41.59 113 GLY A C 1
ATOM 898 O O . GLY A 1 113 ? 60.912 -59.488 -24.846 1.00 41.59 113 GLY A O 1
ATOM 899 N N . PRO A 1 114 ? 62.555 -60.187 -23.468 1.00 53.53 114 PRO A N 1
ATOM 900 C CA . PRO A 1 114 ? 63.624 -60.207 -24.464 1.00 53.53 114 PRO A CA 1
ATOM 901 C C . PRO A 1 114 ? 63.832 -61.578 -25.133 1.00 53.53 114 PRO A C 1
ATOM 903 O O . PRO A 1 114 ? 63.760 -62.617 -24.483 1.00 53.53 114 PRO A O 1
ATOM 906 N N . SER A 1 115 ? 64.214 -61.553 -26.411 1.00 49.50 115 SER A N 1
ATOM 907 C CA . SER A 1 115 ? 64.935 -62.617 -27.142 1.00 49.50 115 SER A CA 1
ATOM 908 C C . SER A 1 115 ? 65.325 -62.019 -28.505 1.00 49.50 115 SER A C 1
ATOM 910 O O . SER A 1 115 ? 64.433 -61.603 -29.236 1.00 49.50 115 SER A O 1
ATOM 912 N N . GLY A 1 116 ? 66.595 -61.707 -28.814 1.00 45.12 116 GLY A N 1
ATOM 913 C CA . GLY A 1 116 ? 67.677 -62.647 -29.173 1.00 45.12 116 GLY A CA 1
ATOM 914 C C . GLY A 1 116 ? 67.351 -63.291 -30.534 1.00 45.12 116 GLY A C 1
ATOM 915 O O . GLY A 1 116 ? 66.319 -63.936 -30.622 1.00 45.12 116 GLY A O 1
ATOM 916 N N . ASP A 1 117 ? 68.090 -63.174 -31.642 1.00 38.91 117 ASP A N 1
ATOM 917 C CA . ASP A 1 117 ? 69.531 -63.022 -31.842 1.00 38.91 117 ASP A CA 1
ATOM 918 C C . ASP A 1 117 ? 69.858 -62.561 -33.296 1.00 38.91 117 ASP A C 1
ATOM 920 O O . ASP A 1 117 ? 69.050 -62.660 -34.217 1.00 38.91 117 ASP A O 1
ATOM 924 N N . THR A 1 118 ? 71.079 -62.050 -33.427 1.00 52.03 118 THR A N 1
ATOM 925 C CA . THR A 1 118 ? 71.973 -61.694 -34.542 1.00 52.03 118 THR A CA 1
ATOM 926 C C . THR A 1 118 ? 71.841 -62.408 -35.912 1.00 52.03 118 THR A C 1
ATOM 928 O O . THR A 1 118 ? 71.827 -63.634 -35.992 1.00 52.03 118 THR A O 1
ATOM 931 N N . SER A 1 119 ? 71.904 -61.641 -37.020 1.00 38.59 119 SER A N 1
ATOM 932 C CA . SER A 1 119 ? 72.995 -61.683 -38.038 1.00 38.59 119 SER A CA 1
ATOM 933 C C . SER A 1 119 ? 72.622 -61.032 -39.396 1.00 38.59 119 SER A C 1
ATOM 935 O O . SER A 1 119 ? 71.703 -61.441 -40.096 1.00 38.59 119 SER A O 1
ATOM 937 N N . THR A 1 120 ? 73.387 -60.008 -39.782 1.00 47.34 120 THR A N 1
ATOM 938 C CA . THR A 1 120 ? 73.618 -59.487 -41.159 1.00 47.34 120 THR A CA 1
ATOM 939 C C . THR A 1 120 ? 74.875 -60.208 -41.716 1.00 47.34 120 THR A C 1
ATOM 941 O O . THR A 1 120 ? 75.599 -60.739 -40.868 1.00 47.34 120 THR A O 1
ATOM 944 N N . PRO A 1 121 ? 75.279 -60.209 -43.022 1.00 50.06 121 PRO A N 1
ATOM 945 C CA . PRO A 1 121 ? 74.931 -59.338 -44.175 1.00 50.06 121 PRO A CA 1
ATOM 946 C C . PRO A 1 121 ? 74.962 -60.103 -45.552 1.00 50.06 121 PRO A C 1
ATOM 948 O O . PRO A 1 121 ? 74.751 -61.312 -45.543 1.00 50.06 121 PRO A O 1
ATOM 951 N N . PRO A 1 122 ? 75.364 -59.533 -46.722 1.00 53.53 122 PRO A N 1
ATOM 952 C CA . PRO A 1 122 ? 75.041 -58.263 -47.394 1.00 53.53 122 PRO A CA 1
ATOM 953 C C . PRO A 1 122 ? 74.382 -58.450 -48.792 1.00 53.53 122 PRO A C 1
ATOM 955 O O . PRO A 1 122 ? 74.287 -59.543 -49.344 1.00 53.53 122 PRO A O 1
ATOM 958 N N . LEU A 1 123 ? 73.990 -57.319 -49.389 1.00 49.31 123 LEU A N 1
ATOM 959 C CA . LEU A 1 123 ? 73.519 -57.145 -50.768 1.00 49.31 123 LEU A CA 1
ATOM 960 C C . LEU A 1 123 ? 74.572 -57.538 -51.824 1.00 49.31 123 LEU A C 1
ATOM 962 O O . LEU A 1 123 ? 75.687 -57.017 -51.821 1.00 49.31 123 LEU A O 1
ATOM 966 N N . GLY A 1 124 ? 74.169 -58.394 -52.768 1.00 43.56 124 GLY A N 1
ATOM 967 C CA . GLY A 1 124 ? 74.887 -58.691 -54.008 1.00 43.56 124 GLY A CA 1
ATOM 968 C C . GLY A 1 124 ? 74.242 -57.998 -55.214 1.00 43.56 124 GLY A C 1
ATOM 969 O O . GLY A 1 124 ? 73.028 -58.053 -55.397 1.00 43.56 124 GLY A O 1
ATOM 970 N N . ALA A 1 125 ? 75.073 -57.340 -56.021 1.00 51.00 125 ALA A N 1
ATOM 971 C CA . ALA A 1 125 ? 74.761 -56.793 -57.341 1.00 51.00 125 ALA A CA 1
ATOM 972 C C . ALA A 1 125 ? 74.663 -57.895 -58.419 1.00 51.00 125 ALA A C 1
ATOM 974 O O . ALA A 1 125 ? 75.326 -58.909 -58.254 1.00 51.00 125 ALA A O 1
ATOM 975 N N . ILE A 1 126 ? 73.914 -57.659 -59.513 1.00 43.56 126 ILE A N 1
ATOM 976 C CA . ILE A 1 126 ? 74.199 -58.011 -60.938 1.00 43.56 126 ILE A CA 1
ATOM 977 C C . ILE A 1 126 ? 73.018 -57.525 -61.827 1.00 43.56 126 ILE A C 1
ATOM 979 O O . ILE A 1 126 ? 71.868 -57.802 -61.513 1.00 43.56 126 ILE A O 1
ATOM 983 N N . THR A 1 127 ? 73.189 -56.530 -62.711 1.00 47.06 127 THR A N 1
ATOM 984 C CA . THR A 1 127 ? 73.476 -56.561 -64.176 1.00 47.06 127 THR A CA 1
ATOM 985 C C . THR A 1 127 ? 72.440 -57.218 -65.112 1.00 47.06 127 THR A C 1
ATOM 987 O O . THR A 1 127 ? 72.242 -58.424 -65.066 1.00 47.06 127 THR A O 1
ATOM 990 N N . SER A 1 128 ? 71.927 -56.380 -66.029 1.00 41.72 128 SER A N 1
ATOM 991 C CA . SER A 1 128 ? 71.667 -56.555 -67.476 1.00 41.72 128 SER A CA 1
ATOM 992 C C . SER A 1 128 ? 70.881 -57.754 -68.031 1.00 41.72 128 SER A C 1
ATOM 994 O O . SER A 1 128 ? 71.337 -58.892 -67.989 1.00 41.72 128 SER A O 1
ATOM 996 N N . THR A 1 129 ? 69.829 -57.446 -68.796 1.00 54.91 129 THR A N 1
ATOM 997 C CA . THR A 1 129 ? 69.776 -57.643 -70.263 1.00 54.91 129 THR A CA 1
ATOM 998 C C . THR A 1 129 ? 68.868 -56.576 -70.863 1.00 54.91 129 THR A C 1
ATOM 1000 O O . THR A 1 129 ? 67.839 -56.274 -70.219 1.00 54.91 129 THR A O 1
#

Radius of gyration: 41.31 Å; Cα contacts (8 Å, |Δi|>4): 51; chains: 1; bounding box: 86×88×94 Å

Mean predicted aligned error: 15.51 Å